Protein AF-A0A2N0XXH0-F1 (afdb_monomer_lite)

Radius of gyration: 18.5 Å; chains: 1; bounding box: 38×31×53 Å

Foldseek 3Di:
DPDVVVVVVVVVVVVVVPPPDDVADVPRDDQDDDDAEAWDDKDADPVHRQWIWTQGQQGIWIARNVRRDTPDDDRPGDPPPPDPPPDPDDPDD

Sequence (93 aa):
MSSYKEENRKWLINLLGYVKADKNPEGWTHVSSVAVGGLLSVGFLRVETNLLLVVSSSGRSLVDCDTGNKIERDYEEYEGLDDWNLHAKELVS

pLDDT: mean 80.84, std 18.2, range [32.72, 95.06]

Secondary structure (DSSP, 8-state):
--HHHHHHHHHHHHHHHTS---SS-TT---------TTEEEEEE-SS-TTEEEEEETTEEEEEETTT--EEEEE-S---TTSS----------

Structure (mmCIF, N/CA/C/O backbone):
data_AF-A0A2N0XXH0-F1
#
_entry.id   AF-A0A2N0XXH0-F1
#
loop_
_atom_site.group_PDB
_atom_site.id
_atom_site.type_symbol
_atom_site.label_atom_id
_atom_site.label_alt_id
_atom_site.label_comp_id
_atom_site.label_asym_id
_atom_site.label_entity_id
_atom_site.label_seq_id
_atom_site.pdbx_PDB_ins_code
_atom_site.Cartn_x
_atom_site.Cartn_y
_atom_site.Cartn_z
_atom_site.occupancy
_atom_site.B_iso_or_equiv
_atom_site.auth_seq_id
_atom_site.auth_comp_id
_atom_site.auth_asym_id
_atom_site.auth_atom_id
_atom_site.pdbx_PDB_model_num
ATOM 1 N N . MET A 1 1 ? -16.297 14.291 36.390 1.00 53.97 1 MET A N 1
ATOM 2 C CA . MET A 1 1 ? -16.667 14.804 35.046 1.00 53.97 1 MET A CA 1
ATOM 3 C C . MET A 1 1 ? -16.034 13.946 33.944 1.00 53.97 1 MET A C 1
ATOM 5 O O . MET A 1 1 ? -15.143 14.415 33.251 1.00 53.97 1 MET A O 1
ATOM 9 N N . SER A 1 2 ? -16.464 12.686 33.784 1.00 61.59 2 SER A N 1
ATOM 10 C CA . SER A 1 2 ? -15.823 11.747 32.837 1.00 61.59 2 SER A CA 1
ATOM 11 C C . SER A 1 2 ? -16.779 10.816 32.079 1.00 61.59 2 SER A C 1
ATOM 13 O O . SER A 1 2 ? -16.342 10.201 31.110 1.00 61.59 2 SER A O 1
ATOM 15 N N . SER A 1 3 ? -18.052 10.677 32.483 1.00 75.38 3 SER A N 1
ATOM 16 C CA . SER A 1 3 ? -18.906 9.617 31.914 1.00 75.38 3 SER A CA 1
ATOM 17 C C . SER A 1 3 ? -19.340 9.924 30.479 1.00 75.38 3 SER A C 1
ATOM 19 O O . SER A 1 3 ? -19.216 9.055 29.628 1.00 75.38 3 SER A O 1
ATOM 21 N N . TYR A 1 4 ? -19.679 11.181 30.164 1.00 80.75 4 TYR A N 1
ATOM 22 C CA . TYR A 1 4 ? -20.118 11.564 28.815 1.00 80.75 4 TYR A CA 1
ATOM 23 C C . TYR A 1 4 ? -19.048 11.340 27.730 1.00 80.75 4 TYR A C 1
ATOM 25 O O . TYR A 1 4 ? -19.378 10.983 26.603 1.00 80.75 4 TYR A O 1
ATOM 33 N N . LYS A 1 5 ? -17.754 11.517 28.050 1.00 88.00 5 LYS A N 1
ATOM 34 C CA . LYS A 1 5 ? -16.659 11.236 27.102 1.00 88.00 5 LYS A CA 1
ATOM 35 C C . LYS A 1 5 ? -16.523 9.739 26.840 1.00 88.00 5 LYS A C 1
ATOM 37 O O . LYS A 1 5 ? -16.322 9.344 25.697 1.00 88.00 5 LYS A O 1
ATOM 42 N N . GLU A 1 6 ? -16.653 8.921 27.880 1.00 90.88 6 GLU A N 1
ATOM 43 C CA . GLU A 1 6 ? -16.551 7.466 27.761 1.00 90.88 6 GLU A CA 1
ATOM 44 C C . GLU A 1 6 ? -17.772 6.870 27.043 1.00 90.88 6 GLU A C 1
ATOM 46 O O . GLU A 1 6 ? -17.626 5.992 26.196 1.00 90.88 6 GLU A O 1
ATOM 51 N N . GLU A 1 7 ? -18.967 7.390 27.323 1.00 92.31 7 GLU A N 1
ATOM 52 C CA . GLU A 1 7 ? -20.210 7.036 26.632 1.00 92.31 7 GLU A CA 1
ATOM 53 C C . GLU A 1 7 ? -20.154 7.422 25.148 1.00 92.31 7 GLU A C 1
ATOM 55 O O . GLU A 1 7 ? -20.400 6.571 24.292 1.00 92.31 7 GLU A O 1
ATOM 60 N N . ASN A 1 8 ? -19.721 8.647 24.825 1.00 91.75 8 ASN A N 1
ATOM 61 C CA . ASN A 1 8 ? -19.539 9.078 23.436 1.00 91.75 8 ASN A CA 1
ATOM 62 C C . ASN A 1 8 ? -18.481 8.247 22.705 1.00 91.75 8 ASN A C 1
ATOM 64 O O . ASN A 1 8 ? -18.686 7.879 21.550 1.00 91.75 8 ASN A O 1
ATOM 68 N N . ARG A 1 9 ? -17.363 7.911 23.363 1.00 92.00 9 ARG A N 1
ATOM 69 C CA . ARG A 1 9 ? -16.316 7.061 22.777 1.00 92.00 9 ARG A CA 1
ATOM 70 C C . ARG A 1 9 ? -16.861 5.678 22.427 1.00 92.00 9 ARG A C 1
ATOM 72 O O . ARG A 1 9 ? -16.645 5.203 21.316 1.00 92.00 9 ARG A O 1
ATOM 79 N N . LYS A 1 10 ? -17.591 5.046 23.350 1.00 94.62 10 LYS A N 1
ATOM 80 C CA . LYS A 1 10 ? -18.229 3.739 23.122 1.00 94.62 10 LYS A CA 1
ATOM 81 C C . LYS A 1 10 ? -19.250 3.800 21.992 1.00 94.62 10 LYS A C 1
ATOM 83 O O . LYS A 1 10 ? -19.259 2.920 21.137 1.00 94.62 10 LYS A O 1
ATOM 88 N N . TRP A 1 11 ? -20.076 4.844 21.969 1.00 94.38 11 TRP A N 1
ATOM 89 C CA . TRP A 1 11 ? -21.058 5.045 20.910 1.00 94.38 11 TRP A CA 1
ATOM 90 C C . TRP A 1 11 ? -20.397 5.216 19.537 1.00 94.38 11 TRP A C 1
ATOM 92 O O . TRP A 1 11 ? -20.776 4.515 18.603 1.00 94.38 11 TRP A O 1
ATOM 102 N N . LEU A 1 12 ? -19.369 6.063 19.421 1.00 93.06 12 LEU A N 1
ATOM 103 C CA . LEU A 1 12 ? -18.632 6.268 18.168 1.00 93.06 12 LEU A CA 1
ATOM 104 C C . LEU A 1 12 ? -17.956 4.983 17.675 1.00 93.06 12 LEU A C 1
ATOM 106 O O . LEU A 1 12 ? -18.030 4.677 16.490 1.00 93.06 12 LEU A O 1
ATOM 110 N N . ILE A 1 13 ? -17.341 4.202 18.570 1.00 90.19 13 ILE A N 1
ATOM 111 C CA . ILE A 1 13 ? -16.747 2.903 18.209 1.00 90.19 13 ILE A CA 1
ATOM 112 C C . ILE A 1 13 ? -17.820 1.947 17.677 1.00 90.19 13 ILE A C 1
ATOM 114 O O . ILE A 1 13 ? -17.620 1.316 16.642 1.00 90.19 13 ILE A O 1
ATOM 118 N N . ASN A 1 14 ? -18.974 1.872 18.343 1.00 92.31 14 ASN A N 1
ATOM 119 C CA . ASN A 1 14 ? -20.088 1.057 17.863 1.00 92.31 14 ASN A CA 1
ATOM 120 C C . ASN A 1 14 ? -20.606 1.546 16.506 1.00 92.31 14 ASN A C 1
ATOM 122 O O . ASN A 1 14 ? -20.909 0.720 15.651 1.00 92.31 14 ASN A O 1
ATOM 126 N N . LEU A 1 15 ? -20.667 2.864 16.286 1.00 92.62 15 LEU A N 1
ATOM 127 C CA . LEU A 1 15 ? -21.062 3.458 15.007 1.00 92.62 15 LEU A CA 1
ATOM 128 C C . LEU A 1 15 ? -20.130 3.008 13.871 1.00 92.62 15 LEU A C 1
ATOM 130 O O . LEU A 1 15 ? -20.603 2.610 12.809 1.00 92.62 15 LEU A O 1
ATOM 134 N N . LEU A 1 16 ? -18.816 3.011 14.115 1.00 88.38 16 LEU A N 1
ATOM 135 C CA . LEU A 1 16 ? -17.818 2.528 13.156 1.00 88.38 16 LEU A CA 1
ATOM 136 C C . LEU A 1 16 ? -18.009 1.043 12.823 1.00 88.38 16 LEU A C 1
ATOM 138 O O . LEU A 1 16 ? -17.768 0.645 11.689 1.00 88.38 16 LEU A O 1
ATOM 142 N N . GLY A 1 17 ? -18.506 0.238 13.766 1.00 84.25 17 GLY A N 1
ATOM 143 C CA . GLY A 1 17 ? -18.839 -1.170 13.534 1.00 84.25 17 GLY A CA 1
ATOM 144 C C . GLY A 1 17 ? -19.969 -1.402 12.522 1.00 84.25 17 GLY A C 1
ATOM 145 O O . GLY A 1 17 ? -20.055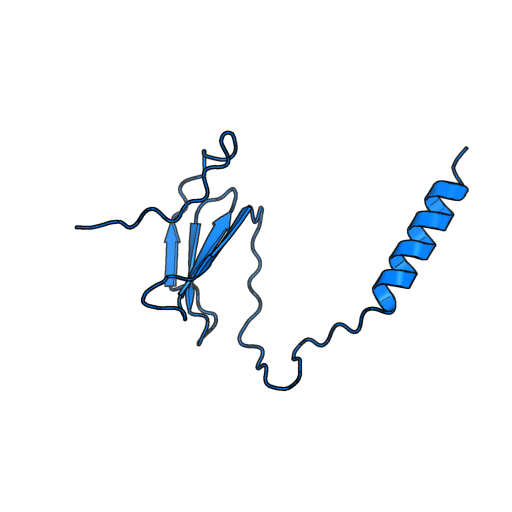 -2.487 11.953 1.00 84.25 17 GLY A O 1
ATOM 146 N N . TYR A 1 18 ? -20.817 -0.399 12.259 1.00 86.38 18 TYR A N 1
ATOM 147 C CA . TYR A 1 18 ? -21.851 -0.475 11.218 1.00 86.38 18 TYR A CA 1
ATOM 148 C C . TYR A 1 18 ? -21.326 -0.139 9.820 1.00 86.38 18 TYR A C 1
ATOM 150 O O . TYR A 1 18 ? -22.017 -0.400 8.830 1.00 86.38 18 TYR A O 1
ATOM 158 N N . VAL A 1 19 ? -20.122 0.430 9.709 1.00 85.31 19 VAL A N 1
ATOM 159 C CA . VAL A 1 19 ? -19.480 0.629 8.412 1.00 85.31 19 VAL A CA 1
ATOM 160 C C . VAL A 1 19 ? -19.098 -0.749 7.889 1.00 85.31 19 VAL A C 1
ATOM 162 O O . VAL A 1 19 ? -18.235 -1.423 8.451 1.00 85.31 19 VAL A O 1
ATOM 165 N N . LYS A 1 20 ? -19.765 -1.188 6.817 1.00 78.31 20 LYS A N 1
ATOM 166 C CA . LYS A 1 20 ? -19.414 -2.431 6.127 1.00 78.31 20 LYS A CA 1
ATOM 167 C C . LYS A 1 20 ? -17.996 -2.301 5.578 1.00 78.31 20 LYS A C 1
ATOM 169 O O . LYS A 1 20 ? -17.783 -1.697 4.533 1.00 78.31 20 LYS A O 1
ATOM 174 N N . ALA A 1 21 ? -17.038 -2.867 6.298 1.00 74.06 21 ALA A N 1
ATOM 175 C CA . ALA A 1 21 ? -15.702 -3.094 5.791 1.00 74.06 21 ALA A CA 1
ATOM 176 C C . ALA A 1 21 ? -15.740 -4.381 4.969 1.00 74.06 21 ALA A C 1
ATOM 178 O O . ALA A 1 21 ? -15.677 -5.480 5.521 1.00 74.06 21 ALA A O 1
ATOM 179 N N . ASP A 1 22 ? -15.891 -4.242 3.657 1.00 81.00 22 ASP A N 1
ATOM 180 C CA . ASP A 1 22 ? -15.572 -5.341 2.760 1.00 81.00 22 ASP A CA 1
ATOM 181 C C . ASP A 1 22 ? -14.085 -5.266 2.433 1.00 81.00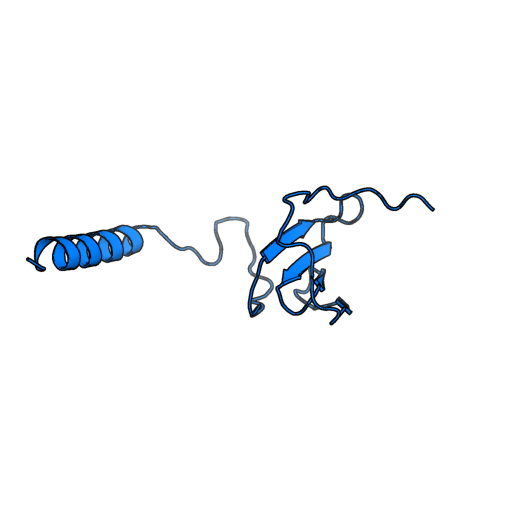 22 ASP A C 1
ATOM 183 O O . ASP A 1 22 ? -13.586 -4.222 2.008 1.00 81.00 22 ASP A O 1
ATOM 187 N N . LYS A 1 23 ? -13.364 -6.365 2.661 1.00 73.31 23 LYS A N 1
ATOM 188 C CA . LYS A 1 23 ? -11.958 -6.446 2.254 1.00 73.31 23 LYS A CA 1
ATOM 189 C C . LYS A 1 23 ? -11.826 -6.389 0.734 1.00 73.31 23 LYS A C 1
ATOM 191 O O . LYS A 1 23 ? -10.800 -5.925 0.255 1.00 73.31 23 LYS A O 1
ATOM 196 N N . ASN A 1 24 ? -12.853 -6.848 0.021 1.00 84.81 24 ASN A N 1
ATOM 197 C CA . ASN A 1 24 ? -12.918 -6.922 -1.428 1.00 84.81 24 ASN A CA 1
ATOM 198 C C . ASN A 1 24 ? -14.296 -6.456 -1.892 1.00 84.81 24 ASN A C 1
ATOM 200 O O . ASN A 1 24 ? -15.166 -7.295 -2.134 1.00 84.81 24 ASN A O 1
ATOM 204 N N . PRO A 1 25 ? -14.517 -5.136 -2.020 1.00 86.38 25 PRO A N 1
ATOM 205 C CA . PRO A 1 25 ? -15.715 -4.631 -2.674 1.00 86.38 25 PRO A CA 1
ATOM 206 C C . PRO A 1 25 ? -15.932 -5.319 -4.027 1.00 86.38 25 PRO A C 1
ATOM 208 O O . PRO A 1 25 ? -14.981 -5.763 -4.669 1.00 86.38 25 PRO A O 1
ATOM 211 N N . GLU A 1 26 ? -17.177 -5.396 -4.488 1.00 87.31 26 GLU A N 1
ATOM 212 C CA . GLU A 1 26 ? -17.484 -6.029 -5.772 1.00 87.31 26 GLU A CA 1
ATOM 213 C C . GLU A 1 26 ? -16.628 -5.434 -6.908 1.00 87.31 26 GLU A C 1
ATOM 215 O O . GLU A 1 26 ? -16.536 -4.215 -7.066 1.00 87.31 26 GLU A O 1
ATOM 220 N N . GLY A 1 27 ? -15.957 -6.303 -7.671 1.00 89.44 27 GLY A N 1
ATOM 221 C CA . GLY A 1 27 ? -15.015 -5.913 -8.726 1.00 89.44 27 GLY A CA 1
ATOM 222 C C . GLY A 1 27 ? -13.577 -5.643 -8.261 1.00 89.44 27 GLY A C 1
ATOM 223 O O . GLY A 1 27 ? -12.710 -5.435 -9.105 1.00 89.44 27 GLY A O 1
ATOM 224 N N . TRP A 1 28 ? -13.293 -5.689 -6.957 1.00 89.31 28 TRP A N 1
ATOM 225 C CA . TRP A 1 28 ? -11.949 -5.521 -6.401 1.00 89.31 28 TRP A CA 1
ATOM 226 C C . TRP A 1 28 ? -11.343 -6.866 -6.007 1.00 89.31 28 TRP A C 1
ATOM 228 O O . TRP A 1 28 ? -12.002 -7.723 -5.420 1.00 89.31 28 TRP A O 1
ATOM 238 N N . THR A 1 29 ? -10.054 -7.031 -6.298 1.00 88.12 29 THR A N 1
ATOM 239 C CA . THR A 1 29 ? -9.262 -8.178 -5.841 1.00 88.12 29 THR A CA 1
ATOM 240 C C . THR A 1 29 ? -8.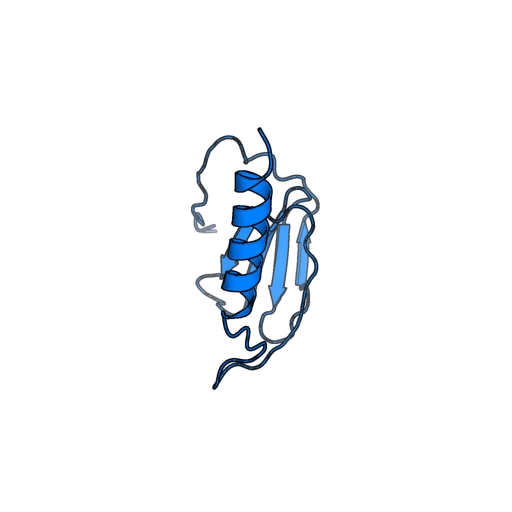192 -7.682 -4.881 1.00 88.12 29 THR A C 1
ATOM 242 O O . THR A 1 29 ? -7.385 -6.826 -5.237 1.00 88.12 29 THR A O 1
ATOM 245 N N . HIS A 1 30 ? -8.174 -8.210 -3.659 1.00 90.62 30 HIS A N 1
ATOM 246 C CA . HIS A 1 30 ? -7.090 -7.955 -2.715 1.00 90.62 30 HIS A CA 1
ATOM 247 C C . HIS A 1 30 ? -5.813 -8.617 -3.220 1.00 90.62 30 HIS A C 1
ATOM 249 O O . HIS A 1 30 ? -5.771 -9.831 -3.409 1.00 90.62 30 HIS A O 1
ATOM 255 N N . VAL A 1 31 ? -4.781 -7.801 -3.422 1.00 91.69 31 VAL A N 1
ATOM 256 C CA . VAL A 1 31 ? -3.461 -8.264 -3.860 1.00 91.69 31 VAL A CA 1
ATOM 257 C C . VAL A 1 31 ? -2.541 -8.480 -2.659 1.00 91.69 31 VAL A C 1
ATOM 259 O O . VAL A 1 31 ? -1.923 -9.532 -2.527 1.00 91.69 31 VAL A O 1
ATOM 262 N N . SER A 1 32 ? -2.441 -7.498 -1.756 1.00 91.38 32 SER A N 1
ATOM 263 C CA . SER A 1 32 ? -1.534 -7.580 -0.607 1.00 91.38 32 SER A CA 1
ATOM 264 C C . SER A 1 32 ? -1.905 -6.624 0.529 1.00 91.38 32 SER A C 1
ATOM 266 O O . SER A 1 32 ? -2.690 -5.689 0.365 1.00 91.38 32 SER A O 1
ATOM 268 N N . SER A 1 33 ? -1.322 -6.865 1.704 1.00 91.88 33 SER A N 1
ATOM 269 C CA . SER A 1 33 ? -1.355 -5.943 2.842 1.00 91.88 33 SER A CA 1
ATOM 270 C C . SER A 1 33 ? 0.073 -5.639 3.274 1.00 91.88 33 SER A C 1
ATOM 272 O O . SER A 1 33 ? 0.800 -6.548 3.672 1.00 91.88 33 SER A O 1
ATOM 274 N N . VAL A 1 34 ? 0.468 -4.367 3.228 1.00 89.19 34 VAL A N 1
ATOM 275 C CA . VAL A 1 34 ? 1.829 -3.925 3.560 1.00 89.19 34 VAL A CA 1
ATOM 276 C C . VAL A 1 34 ? 1.798 -3.089 4.835 1.00 89.19 34 VAL A C 1
ATOM 278 O O . VAL A 1 34 ? 1.105 -2.076 4.908 1.00 89.19 34 VAL A O 1
ATOM 281 N N . ALA A 1 35 ? 2.556 -3.501 5.851 1.00 90.69 35 ALA A N 1
ATOM 282 C CA . ALA A 1 35 ? 2.726 -2.706 7.061 1.00 90.69 35 ALA A CA 1
ATOM 283 C C . ALA A 1 35 ? 3.678 -1.530 6.790 1.00 90.69 35 ALA A C 1
ATOM 285 O O . ALA A 1 35 ? 4.802 -1.729 6.326 1.00 90.69 35 ALA A O 1
ATOM 286 N N . VAL A 1 36 ? 3.239 -0.310 7.106 1.00 90.06 36 VAL A N 1
ATOM 287 C CA . VAL A 1 36 ? 4.038 0.913 6.946 1.00 90.06 36 VAL A CA 1
ATOM 288 C C . VAL A 1 36 ? 4.051 1.671 8.268 1.00 90.06 36 VAL A C 1
ATOM 290 O O . VAL A 1 36 ? 3.027 2.186 8.712 1.00 90.06 36 VAL A O 1
ATOM 293 N N . GLY A 1 37 ? 5.216 1.725 8.912 1.00 88.62 37 GLY A N 1
ATOM 294 C CA . GLY A 1 37 ? 5.417 2.544 10.105 1.00 88.62 37 GLY A CA 1
ATOM 295 C C . GLY A 1 37 ? 5.544 4.018 9.728 1.00 88.62 37 GLY A C 1
ATOM 296 O O . GLY A 1 37 ? 6.283 4.342 8.805 1.00 88.62 37 GLY A O 1
ATOM 297 N N . GLY A 1 38 ? 4.826 4.899 10.428 1.00 89.12 38 GLY A N 1
ATOM 298 C CA . GLY A 1 38 ? 4.914 6.346 10.206 1.00 89.12 38 GLY A CA 1
ATOM 299 C C . GLY A 1 38 ? 4.502 6.778 8.798 1.00 89.12 38 GLY A C 1
ATOM 300 O O . GLY A 1 38 ? 5.186 7.603 8.203 1.00 89.12 38 GLY A O 1
ATOM 301 N N . LEU A 1 39 ? 3.438 6.189 8.236 1.00 91.75 39 LEU A N 1
ATOM 302 C CA . LEU A 1 39 ? 2.925 6.548 6.910 1.00 91.75 39 LEU A CA 1
ATOM 303 C C . LEU A 1 39 ? 2.584 8.046 6.847 1.00 91.75 39 LEU A C 1
ATOM 305 O O . LEU A 1 39 ? 1.792 8.531 7.651 1.00 91.75 39 LEU A O 1
ATOM 309 N N . LEU A 1 40 ? 3.162 8.750 5.872 1.00 90.25 40 LEU A N 1
ATOM 310 C CA . LEU A 1 40 ? 2.956 10.184 5.659 1.00 90.25 40 LEU A CA 1
ATOM 311 C C . LEU A 1 40 ? 2.064 10.444 4.447 1.00 90.25 40 LEU A C 1
ATOM 313 O O . LEU A 1 40 ? 1.128 11.234 4.521 1.00 90.25 40 LEU A O 1
ATOM 317 N N . SER A 1 41 ? 2.339 9.781 3.324 1.00 90.19 41 SER A N 1
ATOM 318 C CA . SER A 1 41 ? 1.540 9.923 2.105 1.00 90.19 41 SER A CA 1
ATOM 319 C C . SER A 1 41 ? 1.718 8.737 1.162 1.00 90.19 41 SER A C 1
ATOM 321 O O . SER A 1 41 ? 2.648 7.938 1.300 1.00 90.19 41 SER A O 1
ATOM 323 N N . VAL A 1 42 ? 0.810 8.631 0.194 1.00 93.69 42 VAL A N 1
ATOM 324 C CA . VAL A 1 42 ? 0.902 7.693 -0.924 1.00 93.69 42 VAL A CA 1
ATOM 325 C C . VAL A 1 42 ? 0.555 8.407 -2.228 1.00 93.69 42 VAL A C 1
ATOM 327 O O . VAL A 1 42 ? -0.230 9.356 -2.223 1.00 93.69 42 VAL A O 1
ATOM 330 N N . GLY A 1 43 ? 1.117 7.953 -3.344 1.00 91.50 43 GLY A N 1
ATOM 331 C CA . GLY A 1 43 ? 0.819 8.499 -4.664 1.00 91.50 43 GLY A CA 1
ATOM 332 C C . GLY A 1 43 ? 1.107 7.501 -5.775 1.00 91.50 43 GLY A C 1
ATOM 333 O O . GLY A 1 43 ? 2.030 6.703 -5.670 1.00 91.50 43 GLY A O 1
ATOM 334 N N . PHE A 1 44 ? 0.321 7.555 -6.845 1.00 91.94 44 PHE A N 1
ATOM 335 C CA . PHE A 1 44 ? 0.519 6.714 -8.023 1.00 91.94 44 PHE A CA 1
ATOM 336 C C . PHE A 1 44 ? 1.364 7.447 -9.059 1.00 91.94 44 PHE A C 1
ATOM 338 O O . PHE A 1 44 ? 1.224 8.664 -9.237 1.00 91.94 44 PHE A O 1
ATOM 345 N N . LEU A 1 45 ? 2.230 6.717 -9.758 1.00 85.12 45 LEU A N 1
ATOM 346 C CA . LEU A 1 45 ? 2.934 7.277 -10.906 1.00 85.12 45 LEU A CA 1
ATOM 347 C C . LEU A 1 45 ? 1.931 7.586 -12.024 1.00 85.12 45 LEU A C 1
ATOM 349 O O . LEU A 1 45 ? 0.973 6.854 -12.255 1.00 85.12 45 LEU A O 1
ATOM 353 N N . ARG A 1 46 ? 2.154 8.697 -12.736 1.00 86.56 46 ARG A N 1
ATOM 354 C CA . ARG A 1 46 ? 1.252 9.137 -13.816 1.00 86.56 46 ARG A CA 1
ATOM 355 C C . ARG A 1 46 ? 1.337 8.262 -15.063 1.00 86.56 46 ARG A C 1
ATOM 357 O O . ARG A 1 46 ? 0.337 8.101 -15.749 1.00 86.56 46 ARG A O 1
ATOM 364 N N . VAL A 1 47 ? 2.535 7.767 -15.371 1.00 89.12 47 VAL A N 1
ATOM 365 C CA . VAL A 1 47 ? 2.808 6.987 -16.587 1.00 89.12 47 VAL A CA 1
ATOM 366 C C . VAL A 1 47 ? 2.562 5.500 -16.340 1.00 89.12 47 VAL A C 1
ATOM 368 O O . VAL A 1 47 ? 1.903 4.846 -17.139 1.00 89.12 47 VAL A O 1
ATOM 371 N N . GLU A 1 48 ? 3.031 4.990 -15.201 1.00 88.62 48 GLU A N 1
ATOM 372 C CA . GLU A 1 48 ? 2.878 3.595 -14.783 1.00 88.62 48 GLU A CA 1
ATOM 373 C C . GLU A 1 48 ? 1.996 3.543 -13.534 1.00 88.62 48 GLU A C 1
ATOM 375 O O . GLU A 1 48 ? 2.468 3.569 -12.400 1.00 88.62 48 GLU A O 1
ATOM 380 N N . THR A 1 49 ? 0.678 3.549 -13.738 1.00 89.38 49 THR A N 1
ATOM 381 C CA . THR A 1 49 ? -0.306 3.708 -12.651 1.00 89.38 49 THR A CA 1
ATOM 382 C C . THR A 1 49 ? -0.400 2.506 -11.717 1.00 89.38 49 THR A C 1
ATOM 384 O O . THR A 1 49 ? -1.011 2.611 -10.657 1.00 89.38 49 THR A O 1
ATOM 387 N N . ASN A 1 50 ? 0.177 1.366 -12.095 1.00 92.50 50 ASN A N 1
ATOM 388 C CA . ASN A 1 50 ? 0.335 0.214 -11.215 1.00 92.50 50 ASN A CA 1
ATOM 389 C C . ASN A 1 50 ? 1.447 0.433 -10.174 1.00 92.50 50 ASN A C 1
ATOM 391 O O . ASN A 1 50 ? 1.515 -0.306 -9.199 1.00 92.50 50 ASN A O 1
ATOM 395 N N . LEU A 1 51 ? 2.283 1.464 -10.316 1.00 92.94 51 LEU A N 1
ATOM 396 C CA . LEU A 1 51 ? 3.312 1.790 -9.337 1.00 92.94 51 LEU A CA 1
ATOM 397 C C . LEU A 1 51 ? 2.814 2.788 -8.290 1.00 92.94 51 LEU A C 1
ATOM 399 O O . LEU A 1 51 ? 2.374 3.900 -8.599 1.00 92.94 51 LEU A O 1
ATOM 403 N N . LEU A 1 52 ? 2.950 2.390 -7.027 1.00 94.31 52 LEU A N 1
ATOM 404 C CA . LEU A 1 52 ? 2.583 3.157 -5.846 1.00 94.31 52 LEU A CA 1
ATOM 405 C C . LEU A 1 52 ? 3.836 3.614 -5.099 1.00 94.31 52 LEU A C 1
ATOM 407 O O . LEU A 1 52 ? 4.580 2.809 -4.539 1.00 94.31 52 LEU A O 1
ATOM 411 N N . LEU A 1 53 ? 4.038 4.924 -5.029 1.00 93.56 53 LEU A N 1
ATOM 412 C CA . LEU A 1 53 ? 4.979 5.544 -4.111 1.00 93.56 53 LEU A CA 1
ATOM 413 C C . LEU A 1 53 ? 4.347 5.624 -2.719 1.00 93.56 53 LEU A C 1
ATOM 415 O O . LEU A 1 53 ? 3.265 6.180 -2.539 1.00 93.56 53 LEU A O 1
ATOM 419 N N . VAL A 1 54 ? 5.058 5.112 -1.724 1.00 93.50 54 VAL A N 1
ATOM 420 C CA . VAL A 1 54 ? 4.708 5.185 -0.307 1.00 93.50 54 VAL A CA 1
ATOM 421 C C . VAL A 1 54 ? 5.766 6.016 0.400 1.00 93.50 54 VAL A C 1
ATOM 423 O O . VAL A 1 54 ? 6.937 5.644 0.396 1.00 93.50 54 VAL A O 1
ATOM 426 N N . VAL A 1 55 ? 5.371 7.113 1.041 1.00 91.81 55 VAL A N 1
ATOM 427 C CA . VAL A 1 55 ? 6.263 7.963 1.840 1.00 91.81 55 VAL A CA 1
ATOM 428 C C . VAL A 1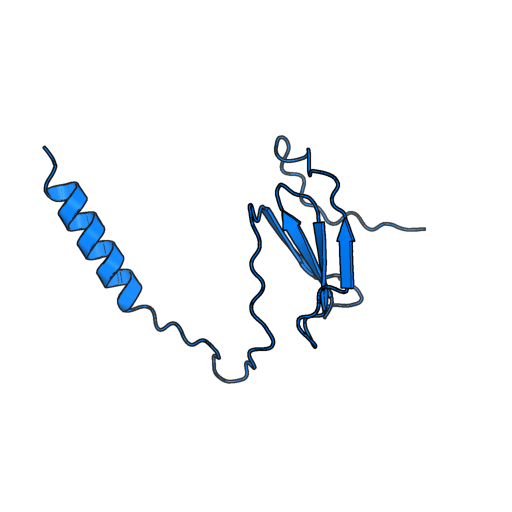 55 ? 5.942 7.771 3.316 1.00 91.81 55 VAL A C 1
ATOM 430 O O . VAL A 1 55 ? 4.787 7.842 3.736 1.00 91.81 55 VAL A O 1
ATOM 433 N N . SER A 1 56 ? 6.977 7.534 4.109 1.00 91.75 56 SER A N 1
ATOM 434 C CA . SER A 1 56 ? 6.920 7.342 5.554 1.00 91.75 56 SER A CA 1
ATOM 435 C C . SER A 1 56 ? 7.972 8.201 6.251 1.00 91.75 56 SER A C 1
ATOM 437 O O . SER A 1 56 ? 8.899 8.688 5.607 1.00 91.75 56 SER A O 1
ATOM 439 N N . SER A 1 57 ? 7.885 8.330 7.573 1.00 87.00 57 SER A N 1
ATOM 440 C CA . SER A 1 57 ? 8.922 8.996 8.372 1.00 87.00 57 SER A CA 1
ATOM 441 C C . SER A 1 57 ? 10.301 8.352 8.193 1.00 87.00 57 SER A C 1
ATOM 443 O O . SER A 1 57 ? 11.311 9.037 8.209 1.00 87.00 57 SER A O 1
ATOM 445 N N . SER A 1 58 ? 10.341 7.039 7.949 1.00 86.38 58 SER A N 1
ATOM 446 C CA . SER A 1 58 ? 11.574 6.277 7.695 1.00 86.38 58 SER A CA 1
ATOM 447 C C . SER A 1 58 ? 12.043 6.307 6.230 1.00 86.38 58 SER A C 1
ATOM 449 O O . SER A 1 58 ? 12.824 5.452 5.817 1.00 86.38 58 SER A O 1
ATOM 451 N N . GLY A 1 59 ? 11.480 7.186 5.400 1.00 89.88 59 GLY A N 1
ATOM 452 C CA . GLY A 1 59 ? 11.787 7.308 3.974 1.00 89.88 59 GLY A CA 1
ATOM 453 C C . GLY A 1 59 ? 10.693 6.773 3.051 1.00 89.88 59 GLY A C 1
ATOM 454 O O . GLY A 1 59 ? 9.527 6.668 3.435 1.00 89.88 59 GLY A O 1
ATOM 455 N N . ARG A 1 60 ? 11.054 6.418 1.814 1.00 91.31 60 ARG A N 1
ATOM 456 C CA . ARG A 1 60 ? 10.121 6.144 0.701 1.00 91.31 60 ARG A CA 1
ATOM 457 C C . ARG A 1 60 ? 10.264 4.736 0.117 1.00 91.31 60 ARG A C 1
ATOM 459 O O . ARG A 1 60 ? 11.343 4.152 0.113 1.00 91.31 60 ARG A O 1
ATOM 466 N N . SER A 1 61 ? 9.168 4.161 -0.365 1.00 92.69 61 SER A N 1
ATOM 467 C CA . SER A 1 61 ? 9.139 2.854 -1.036 1.00 92.69 61 SER A CA 1
ATOM 468 C C . SER A 1 61 ? 8.351 2.936 -2.332 1.00 92.69 61 SER A C 1
ATOM 470 O O . SER A 1 61 ? 7.331 3.618 -2.368 1.00 92.69 61 SER A O 1
ATOM 472 N N . LEU A 1 62 ? 8.759 2.176 -3.341 1.00 94.00 62 LEU A N 1
ATOM 473 C CA . LEU A 1 62 ? 7.959 1.935 -4.536 1.00 94.00 62 LEU A CA 1
ATOM 474 C C . LEU A 1 62 ? 7.350 0.533 -4.454 1.00 94.00 62 LEU A C 1
ATOM 476 O O . LEU A 1 62 ? 8.057 -0.431 -4.155 1.00 94.00 62 LEU A O 1
ATOM 480 N N . VAL A 1 63 ? 6.045 0.419 -4.678 1.00 94.94 63 VAL A N 1
ATOM 481 C CA . VAL A 1 63 ? 5.284 -0.832 -4.590 1.00 94.94 63 VAL A CA 1
ATOM 482 C C . VAL A 1 63 ? 4.583 -1.086 -5.918 1.00 94.94 63 VAL A C 1
ATOM 484 O O . VAL A 1 63 ? 3.942 -0.190 -6.459 1.00 94.94 63 VAL A O 1
ATOM 487 N N . ASP A 1 64 ? 4.695 -2.308 -6.422 1.00 95.06 64 ASP A N 1
ATOM 488 C CA . ASP A 1 64 ? 3.909 -2.806 -7.546 1.00 95.06 64 ASP A CA 1
ATOM 489 C C . ASP A 1 64 ? 2.506 -3.187 -7.051 1.00 95.06 64 ASP A C 1
ATOM 491 O O . ASP A 1 64 ? 2.371 -4.062 -6.196 1.00 95.06 64 ASP A O 1
ATOM 495 N N . CYS A 1 65 ? 1.457 -2.542 -7.557 1.00 92.62 65 CYS A N 1
ATOM 496 C CA . CYS A 1 65 ? 0.075 -2.830 -7.173 1.00 92.62 65 CYS A CA 1
ATOM 497 C C . CYS A 1 65 ? -0.458 -4.138 -7.763 1.00 92.62 65 CYS A C 1
ATOM 499 O O . CYS A 1 65 ? -1.393 -4.693 -7.190 1.00 92.62 65 CYS A O 1
ATOM 501 N N . ASP A 1 66 ? 0.117 -4.637 -8.859 1.00 93.44 66 ASP A N 1
ATOM 502 C CA . ASP A 1 66 ? -0.346 -5.870 -9.503 1.00 93.44 66 ASP A CA 1
ATOM 503 C C . ASP A 1 66 ? 0.100 -7.101 -8.707 1.00 93.4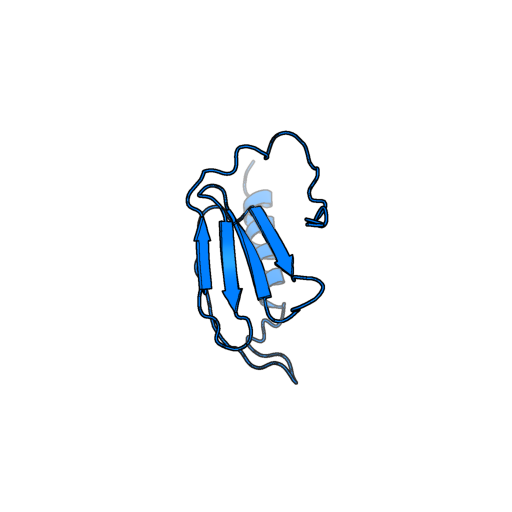4 66 ASP A C 1
ATOM 505 O O . ASP A 1 66 ? -0.629 -8.088 -8.596 1.00 93.44 66 ASP A O 1
ATOM 509 N N . THR A 1 67 ? 1.295 -7.031 -8.114 1.00 94.00 67 THR A N 1
ATOM 510 C CA . THR A 1 67 ? 1.882 -8.131 -7.333 1.00 94.00 67 THR A CA 1
ATOM 511 C C . THR A 1 67 ? 1.890 -7.880 -5.827 1.00 94.00 67 THR A C 1
ATOM 513 O O . THR A 1 67 ? 2.007 -8.820 -5.042 1.00 94.00 67 THR A O 1
ATOM 516 N N . GLY A 1 68 ? 1.768 -6.622 -5.399 1.00 92.25 68 GLY A N 1
ATOM 517 C CA . GLY A 1 68 ? 1.903 -6.202 -4.005 1.00 92.25 68 GLY A CA 1
ATOM 518 C C . GLY A 1 68 ? 3.347 -6.141 -3.502 1.00 92.25 68 GLY A C 1
ATOM 519 O O . GLY A 1 68 ? 3.576 -5.906 -2.313 1.00 92.25 68 GLY A O 1
ATOM 520 N N . ASN A 1 69 ? 4.328 -6.371 -4.375 1.00 94.81 69 ASN A N 1
ATOM 521 C CA . ASN A 1 69 ? 5.731 -6.424 -3.993 1.00 94.81 69 ASN A CA 1
ATOM 522 C C . ASN A 1 69 ? 6.333 -5.026 -3.873 1.00 94.81 69 ASN A C 1
ATOM 524 O O . ASN A 1 69 ? 6.070 -4.132 -4.676 1.00 94.81 69 ASN A O 1
ATOM 528 N N . LYS A 1 70 ? 7.219 -4.850 -2.890 1.00 92.12 70 LYS A N 1
ATOM 529 C CA . LYS A 1 70 ? 8.066 -3.661 -2.824 1.00 92.12 70 LYS A CA 1
ATOM 530 C C . LYS A 1 70 ? 9.193 -3.803 -3.846 1.00 92.12 70 LYS A C 1
ATOM 532 O O . LYS A 1 70 ? 10.006 -4.714 -3.722 1.00 92.12 70 LYS A O 1
ATOM 537 N N . ILE A 1 71 ? 9.216 -2.909 -4.827 1.00 92.38 71 ILE A N 1
ATOM 538 C CA . ILE A 1 71 ? 10.209 -2.893 -5.905 1.00 92.38 71 ILE A CA 1
ATOM 539 C C . ILE A 1 71 ? 11.505 -2.252 -5.412 1.00 92.38 71 ILE A C 1
ATOM 541 O O . ILE A 1 71 ? 12.579 -2.788 -5.645 1.00 92.38 71 ILE A O 1
ATOM 545 N N . GLU A 1 72 ? 11.391 -1.119 -4.714 1.00 90.00 72 GLU A N 1
ATOM 546 C CA . GLU A 1 72 ? 12.541 -0.326 -4.275 1.00 90.00 72 GLU A CA 1
ATOM 547 C C . GLU A 1 72 ? 12.272 0.349 -2.923 1.00 90.00 72 GLU A C 1
ATOM 549 O O . GLU A 1 72 ? 11.117 0.623 -2.558 1.00 90.00 72 GLU A O 1
ATOM 554 N N . ARG A 1 73 ? 13.338 0.615 -2.160 1.00 89.12 73 ARG A N 1
ATOM 555 C CA . ARG A 1 73 ? 13.273 1.241 -0.839 1.00 89.12 73 ARG A CA 1
ATOM 556 C C . ARG A 1 73 ? 14.429 2.215 -0.611 1.00 89.12 73 ARG A C 1
ATOM 558 O O . ARG A 1 73 ? 15.563 1.806 -0.403 1.00 89.12 73 ARG A O 1
ATOM 565 N N . ASP A 1 74 ? 14.078 3.489 -0.480 1.00 87.94 74 ASP A N 1
ATOM 566 C CA . ASP A 1 74 ? 14.983 4.563 -0.069 1.00 87.94 74 ASP A CA 1
ATOM 567 C C . ASP A 1 74 ? 14.814 4.880 1.426 1.00 87.94 74 ASP A C 1
ATOM 569 O O . ASP A 1 74 ? 13.784 5.418 1.841 1.00 87.94 74 ASP A O 1
ATOM 573 N N . TYR A 1 75 ? 15.808 4.518 2.237 1.00 86.62 75 TYR A N 1
ATOM 574 C CA . TYR A 1 75 ? 15.792 4.672 3.696 1.00 86.62 75 TYR A CA 1
ATOM 575 C C . TYR A 1 75 ? 16.171 6.072 4.187 1.00 86.62 75 TYR A C 1
ATOM 577 O O . TYR A 1 75 ? 16.191 6.273 5.401 1.00 86.62 75 TYR A O 1
ATOM 585 N N . GLU A 1 76 ? 16.469 7.022 3.297 1.00 84.31 76 GLU A N 1
ATOM 586 C CA . GLU A 1 76 ? 16.685 8.403 3.719 1.00 84.31 76 GLU A CA 1
ATOM 587 C C . GLU A 1 76 ? 15.430 8.934 4.414 1.00 84.31 76 GLU A C 1
ATOM 589 O O . GLU A 1 76 ? 14.316 8.863 3.882 1.00 84.31 76 GLU A O 1
ATOM 594 N N . GLU A 1 77 ? 15.610 9.427 5.641 1.00 74.25 77 GLU A N 1
ATOM 595 C CA . GLU A 1 77 ? 14.517 10.002 6.413 1.00 74.25 77 GLU A CA 1
ATOM 596 C C . GLU A 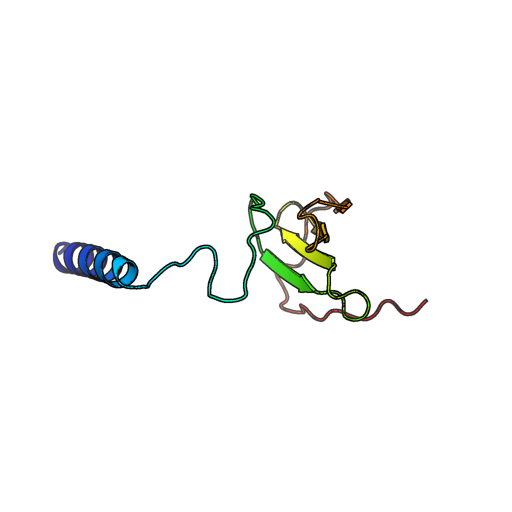1 77 ? 13.919 11.188 5.659 1.00 74.25 77 GLU A C 1
ATOM 598 O O . GLU A 1 77 ? 14.612 12.007 5.052 1.00 74.25 77 GLU A O 1
ATOM 603 N N . TYR A 1 78 ? 12.591 11.266 5.667 1.00 67.12 78 TYR A N 1
ATOM 604 C CA . TYR A 1 78 ? 11.901 12.328 4.958 1.00 67.12 78 TYR A CA 1
ATOM 605 C C . TYR A 1 78 ? 11.853 13.584 5.840 1.00 67.12 78 TYR A C 1
ATOM 607 O O . TYR A 1 78 ? 10.953 13.724 6.665 1.00 67.12 78 TYR A O 1
ATOM 615 N N . GLU A 1 79 ? 12.801 14.508 5.651 1.00 58.00 79 GLU A N 1
ATOM 616 C CA . GLU A 1 79 ? 12.903 15.765 6.426 1.00 58.00 79 GLU A CA 1
ATOM 617 C C . GLU A 1 79 ? 11.808 16.810 6.094 1.00 58.00 79 GLU A C 1
ATOM 619 O O . GLU A 1 79 ? 11.737 17.872 6.701 1.00 58.00 79 GLU A O 1
ATOM 624 N N . GLY A 1 80 ? 10.918 16.536 5.133 1.00 54.97 80 GLY A N 1
ATOM 625 C CA . GLY A 1 80 ? 10.002 17.525 4.545 1.00 54.97 80 GLY A CA 1
ATOM 626 C C . GLY A 1 80 ? 8.609 17.647 5.175 1.00 54.97 80 GLY A C 1
ATOM 627 O O . GLY A 1 80 ? 7.663 17.927 4.441 1.00 54.97 80 GLY A O 1
ATOM 628 N N . LEU A 1 81 ? 8.433 17.395 6.476 1.00 51.25 81 LEU A N 1
ATOM 629 C CA . LEU A 1 81 ? 7.115 17.539 7.129 1.00 51.25 81 LEU A CA 1
ATOM 630 C C . LEU A 1 81 ? 6.741 18.981 7.504 1.00 51.25 81 LEU A C 1
ATOM 632 O O . LEU A 1 81 ? 5.583 19.225 7.844 1.00 51.25 81 LEU A O 1
ATOM 636 N N . ASP A 1 82 ? 7.677 19.923 7.394 1.00 49.50 82 ASP A N 1
ATOM 637 C CA . ASP A 1 82 ? 7.451 21.298 7.849 1.00 49.50 82 ASP A CA 1
ATOM 638 C C . ASP A 1 82 ? 6.761 22.190 6.799 1.00 49.50 82 ASP A C 1
ATOM 640 O O . ASP A 1 82 ? 6.103 23.157 7.171 1.00 49.50 82 ASP A O 1
ATOM 644 N N . ASP A 1 83 ? 6.798 21.829 5.510 1.00 45.50 83 ASP A N 1
ATOM 645 C CA . ASP A 1 83 ? 6.185 22.606 4.424 1.00 45.50 83 ASP A CA 1
ATOM 646 C C . ASP A 1 83 ? 5.399 21.692 3.464 1.00 45.50 83 ASP A C 1
ATOM 648 O O . ASP A 1 83 ? 5.964 20.924 2.687 1.00 45.50 83 ASP A O 1
ATOM 652 N N . TRP A 1 84 ? 4.066 21.788 3.504 1.00 47.03 84 TRP A N 1
ATOM 653 C CA . TRP A 1 84 ? 3.056 21.029 2.741 1.00 47.03 84 TRP A CA 1
ATOM 654 C C . TRP A 1 84 ? 3.131 21.152 1.194 1.00 47.03 84 TRP A C 1
ATOM 656 O O . TRP A 1 84 ? 2.142 21.467 0.537 1.00 47.03 84 TRP A O 1
ATOM 666 N N . ASN A 1 85 ? 4.262 20.842 0.560 1.00 39.56 85 ASN A N 1
ATOM 667 C CA . ASN A 1 85 ? 4.412 20.830 -0.902 1.00 39.56 85 ASN A CA 1
ATOM 668 C C . ASN A 1 85 ? 4.515 19.406 -1.472 1.00 39.56 85 ASN A C 1
ATOM 670 O O . ASN A 1 85 ? 5.456 19.044 -2.177 1.00 39.56 85 ASN A O 1
ATOM 674 N N . LEU A 1 86 ? 3.483 18.599 -1.211 1.00 42.53 86 LEU A N 1
ATOM 675 C CA . LEU A 1 86 ? 3.221 17.334 -1.907 1.00 42.53 86 LEU A CA 1
ATOM 676 C C . LEU A 1 86 ? 2.716 17.613 -3.337 1.00 42.53 86 LEU A C 1
ATOM 678 O O . LEU A 1 86 ? 1.570 17.356 -3.695 1.00 42.53 86 LEU A O 1
ATOM 682 N N . HIS A 1 87 ? 3.598 18.149 -4.177 1.00 39.19 87 HIS A N 1
ATOM 683 C CA . HIS A 1 87 ? 3.442 18.102 -5.623 1.00 39.19 87 HIS A CA 1
ATOM 684 C C . HIS A 1 87 ? 4.444 17.094 -6.172 1.00 39.19 87 HIS A C 1
ATOM 686 O O . HIS A 1 87 ? 5.651 17.252 -6.001 1.00 39.19 87 HIS A O 1
ATOM 692 N N . ALA A 1 88 ? 3.937 16.068 -6.860 1.00 37.66 88 ALA A N 1
ATOM 693 C CA . ALA A 1 88 ? 4.737 15.257 -7.765 1.00 37.66 88 ALA A CA 1
ATOM 694 C C . ALA A 1 88 ? 5.283 16.185 -8.860 1.00 37.66 88 ALA A C 1
ATOM 696 O O . ALA A 1 88 ? 4.612 16.447 -9.858 1.00 37.66 88 ALA A O 1
ATOM 697 N N . LYS A 1 89 ? 6.459 16.769 -8.618 1.00 33.59 89 LYS A N 1
ATOM 698 C CA . LYS A 1 89 ? 7.172 17.558 -9.612 1.00 33.59 89 LYS A CA 1
ATOM 699 C C . LYS A 1 89 ? 7.836 16.557 -10.545 1.00 33.59 89 LYS A C 1
ATOM 701 O O . LYS A 1 89 ? 8.670 15.767 -10.114 1.00 33.59 89 LYS A O 1
ATOM 706 N N . GLU A 1 90 ? 7.372 16.550 -11.788 1.00 35.84 90 GLU A N 1
ATOM 707 C CA . GLU A 1 90 ? 7.924 15.750 -12.876 1.00 35.84 90 GLU A CA 1
ATOM 708 C C . GLU A 1 90 ? 9.446 15.929 -12.915 1.00 35.84 90 GLU A C 1
ATOM 710 O O . GLU A 1 90 ? 9.949 17.039 -13.095 1.00 35.84 90 GLU A O 1
ATOM 715 N N . LEU A 1 91 ? 10.178 14.831 -12.716 1.00 32.72 91 LEU A N 1
ATOM 716 C CA . LEU A 1 91 ? 11.581 14.750 -13.096 1.00 32.72 91 LEU A CA 1
ATOM 717 C C . LEU A 1 91 ? 11.603 14.621 -14.619 1.00 32.72 91 LEU A C 1
ATOM 719 O O . LEU A 1 91 ? 11.441 13.531 -15.162 1.00 32.72 91 LEU A O 1
ATOM 723 N N . VAL A 1 92 ? 11.729 15.756 -15.301 1.00 34.34 92 VAL A N 1
ATOM 724 C CA . VAL A 1 92 ? 12.135 15.783 -16.707 1.00 34.34 92 VAL A CA 1
ATOM 725 C C . VAL A 1 92 ? 13.661 15.696 -16.735 1.00 34.34 92 VAL A C 1
ATOM 727 O O . VAL A 1 92 ? 14.329 16.407 -15.983 1.00 34.34 92 VAL A O 1
ATOM 730 N N . SER A 1 93 ? 14.151 14.769 -17.561 1.00 42.03 93 SER A N 1
ATOM 731 C CA . SER A 1 93 ? 15.558 14.448 -17.847 1.00 42.03 93 SER A CA 1
ATOM 732 C C . SER A 1 93 ? 16.436 15.654 -18.151 1.00 42.03 93 SER A C 1
ATOM 734 O O . SER A 1 93 ? 15.956 16.514 -18.928 1.00 42.03 93 SER A O 1
#